Protein AF-A0A9J6DB70-F1 (afdb_monomer_lite)

Radius of gyration: 17.91 Å; chains: 1; bounding box: 38×42×54 Å

Secondary structure (DSSP, 8-state):
-------PPPP----------------SPPEEEEEE-TT---TTB-EEEE-TTS-EEEEEEEEETTEEEEEEEETTTTEEEEEETTEEEEESSEEEEEEPP---

InterPro domains:
  IPR006616 DM9 repeat [PF11901] (31-89)
  IPR006616 DM9 repeat [SM00696] (30-100)

Sequence (104 aa):
MCERYSACPPEPRLNKSRKGKQRLISYGIPCSWVPNSDGALPTGAVQGGVCASGEPLYIGRAYHEGTLTIGKVQPSRRCLSIPYGGEEHCSSDYEVLVVQTVNF

Structure (mmCIF, N/CA/C/O backbone):
data_AF-A0A9J6DB70-F1
#
_entry.id   AF-A0A9J6DB70-F1
#
loop_
_atom_site.group_PDB
_atom_site.id
_atom_site.type_symbol
_atom_site.label_atom_id
_atom_site.label_alt_id
_atom_site.label_comp_id
_atom_site.label_asym_id
_atom_site.label_entity_id
_atom_site.label_seq_id
_atom_site.pdbx_PDB_ins_code
_atom_site.Cartn_x
_atom_site.Cartn_y
_atom_site.Cartn_z
_atom_site.occupancy
_atom_site.B_iso_or_equiv
_atom_site.auth_seq_id
_atom_site.auth_comp_id
_atom_site.auth_asym_id
_atom_site.auth_atom_id
_atom_site.pdbx_PDB_model_num
ATOM 1 N N . MET A 1 1 ? 2.544 -33.423 -27.735 1.00 35.53 1 MET A N 1
ATOM 2 C CA . MET A 1 1 ? 2.450 -31.972 -28.012 1.00 35.53 1 MET A CA 1
ATOM 3 C C . MET A 1 1 ? 1.456 -31.404 -27.003 1.00 35.53 1 MET A C 1
ATOM 5 O O . MET A 1 1 ? 0.429 -32.039 -26.821 1.00 35.53 1 MET A O 1
ATOM 9 N N . CYS A 1 2 ? 1.829 -30.353 -26.268 1.00 35.09 2 CYS A N 1
ATOM 10 C CA . CYS A 1 2 ? 1.305 -29.954 -24.950 1.00 35.09 2 CYS A CA 1
ATOM 11 C C . CYS A 1 2 ? -0.216 -30.054 -24.713 1.00 35.09 2 CYS A C 1
ATOM 13 O O . CYS A 1 2 ? -1.021 -29.513 -25.464 1.00 35.09 2 CYS A O 1
ATOM 15 N N . GLU A 1 3 ? -0.566 -30.698 -23.598 1.00 42.66 3 GLU A N 1
ATOM 16 C CA . GLU A 1 3 ? -1.910 -30.822 -23.035 1.00 42.66 3 GLU A CA 1
ATOM 17 C C . GLU A 1 3 ? -2.254 -29.661 -22.070 1.00 42.66 3 GLU A C 1
ATOM 19 O O . GLU A 1 3 ? -1.379 -29.164 -21.367 1.00 42.66 3 GLU A O 1
ATOM 24 N N . ARG A 1 4 ? -3.564 -29.368 -21.953 1.00 45.00 4 ARG A N 1
ATOM 25 C CA . ARG A 1 4 ? -4.290 -28.747 -20.814 1.00 45.00 4 ARG A CA 1
ATOM 26 C C . ARG A 1 4 ? -4.144 -27.235 -20.562 1.00 45.00 4 ARG A C 1
ATOM 28 O O . ARG A 1 4 ? -3.307 -26.791 -19.790 1.00 45.00 4 ARG A O 1
ATOM 35 N N . TYR A 1 5 ? -5.165 -26.493 -20.993 1.00 42.41 5 TYR A N 1
ATOM 36 C CA . TYR A 1 5 ? -5.858 -25.534 -20.118 1.00 42.41 5 TYR A CA 1
ATOM 37 C C . TYR A 1 5 ? -7.282 -26.068 -19.893 1.00 42.41 5 TYR A C 1
ATOM 39 O O . TYR A 1 5 ? -8.236 -25.714 -20.579 1.00 42.41 5 TYR A O 1
ATOM 47 N N . SER A 1 6 ? -7.392 -27.051 -18.996 1.00 46.09 6 SER A N 1
ATOM 48 C CA . SER A 1 6 ? -8.669 -27.552 -18.482 1.00 46.09 6 SER A CA 1
ATOM 49 C C . SER A 1 6 ? -9.098 -26.686 -17.305 1.00 46.09 6 SER A C 1
ATOM 51 O O . SER A 1 6 ? -8.323 -26.519 -16.371 1.00 46.09 6 SER A O 1
ATOM 53 N N . ALA A 1 7 ? -10.321 -26.165 -17.401 1.00 46.53 7 ALA A N 1
ATOM 54 C CA . ALA A 1 7 ? -11.249 -25.814 -16.328 1.00 46.53 7 ALA A CA 1
ATOM 55 C C . ALA A 1 7 ? -10.641 -25.439 -14.960 1.00 46.53 7 ALA A C 1
ATOM 57 O O . ALA A 1 7 ? -10.198 -26.301 -14.200 1.00 46.53 7 ALA A O 1
ATOM 58 N N . CYS A 1 8 ? -10.750 -24.156 -14.595 1.00 39.44 8 CYS A N 1
ATOM 59 C CA . CYS A 1 8 ? -10.672 -23.744 -13.196 1.00 39.44 8 CYS A CA 1
ATOM 60 C C . CYS A 1 8 ? -11.659 -24.582 -12.357 1.00 39.44 8 CYS A C 1
ATOM 62 O O . CYS A 1 8 ? -12.817 -24.734 -12.760 1.00 39.44 8 CYS A O 1
ATOM 64 N N . PRO A 1 9 ? -11.240 -25.133 -11.205 1.00 53.94 9 PRO A N 1
ATOM 65 C CA . PRO A 1 9 ? -12.153 -25.831 -10.313 1.00 53.94 9 PRO A CA 1
ATOM 66 C C . PRO A 1 9 ? -13.226 -24.861 -9.782 1.00 53.94 9 PRO A C 1
ATOM 68 O O . PRO A 1 9 ? -12.938 -23.677 -9.595 1.00 53.94 9 PRO A O 1
ATOM 71 N N . PRO A 1 10 ? -14.460 -25.334 -9.527 1.00 43.25 10 PRO A N 1
ATOM 72 C CA . PRO A 1 10 ? -15.504 -24.514 -8.924 1.00 43.25 10 PRO A CA 1
ATOM 73 C C . PRO A 1 10 ? -15.057 -24.022 -7.543 1.00 43.25 10 PRO A C 1
ATOM 75 O O . PRO A 1 10 ? -14.518 -24.792 -6.746 1.00 43.25 10 PRO A O 1
ATOM 78 N N . GLU A 1 11 ? -15.296 -22.738 -7.269 1.00 51.38 11 GLU A N 1
ATOM 79 C CA . GLU A 1 11 ? -14.978 -22.103 -5.992 1.00 51.38 11 GLU A CA 1
ATOM 80 C C . GLU A 1 11 ? -15.542 -22.918 -4.814 1.00 51.38 11 GLU A C 1
ATOM 82 O O . GLU A 1 11 ? -16.713 -23.329 -4.841 1.00 51.38 11 GLU A O 1
ATOM 87 N N . PRO A 1 12 ? -14.764 -23.146 -3.741 1.00 38.69 12 PRO A N 1
ATOM 88 C CA . PRO A 1 12 ? -15.323 -23.703 -2.526 1.00 38.69 12 PRO A CA 1
ATOM 89 C C . PRO A 1 12 ? -16.324 -22.694 -1.960 1.00 38.69 12 PRO A C 1
ATOM 91 O O . PRO A 1 12 ? -15.956 -21.617 -1.496 1.00 38.69 12 PRO A O 1
ATOM 94 N N . ARG A 1 13 ? -17.613 -23.058 -1.998 1.00 41.25 13 ARG A N 1
ATOM 95 C CA . ARG A 1 13 ? -18.695 -22.330 -1.326 1.00 41.25 13 ARG A CA 1
ATOM 96 C C . ARG A 1 13 ? -18.306 -22.149 0.139 1.00 41.25 13 ARG A C 1
ATOM 98 O O . ARG A 1 13 ? -18.409 -23.093 0.925 1.00 41.25 13 ARG A O 1
ATOM 105 N N . LEU A 1 14 ? -17.859 -20.946 0.500 1.00 47.41 14 LEU A N 1
ATOM 106 C CA . LEU A 1 14 ? -17.548 -20.596 1.877 1.00 47.41 14 LEU A CA 1
ATOM 107 C C . LEU A 1 14 ? -18.851 -20.679 2.672 1.00 47.41 14 LEU A C 1
ATOM 109 O O . LEU A 1 14 ? -19.715 -19.801 2.607 1.00 47.41 14 LEU A O 1
ATOM 113 N N . ASN A 1 15 ? -19.026 -21.793 3.379 1.00 39.62 15 ASN A N 1
ATOM 114 C CA . ASN A 1 15 ? -20.127 -21.951 4.305 1.00 39.62 15 ASN A CA 1
ATOM 115 C C . ASN A 1 15 ? -20.041 -20.810 5.331 1.00 39.62 15 ASN A C 1
ATOM 117 O O . ASN A 1 15 ? -18.995 -20.543 5.920 1.00 39.62 15 ASN A O 1
ATOM 121 N N . LYS A 1 16 ? -21.149 -20.089 5.526 1.00 53.53 16 LYS A N 1
ATOM 122 C CA . LYS A 1 16 ? -21.273 -19.124 6.620 1.00 53.53 16 LYS A CA 1
ATOM 123 C C . LYS A 1 16 ? -21.357 -19.910 7.928 1.00 53.53 16 LYS A C 1
ATOM 125 O O . LYS A 1 16 ? -22.442 -20.114 8.471 1.00 53.53 16 LYS A O 1
ATOM 130 N N . SER A 1 17 ? -20.218 -20.386 8.421 1.00 42.25 17 SER A N 1
ATOM 131 C CA . SER A 1 17 ? -20.125 -20.993 9.740 1.00 42.25 17 SER A CA 1
ATOM 132 C C . SER A 1 17 ? -20.191 -19.889 10.790 1.00 42.25 17 SER A C 1
ATOM 134 O O . SER A 1 17 ? -19.237 -19.154 11.043 1.00 42.25 17 SER A O 1
ATOM 136 N N . ARG A 1 18 ? -21.364 -19.753 11.412 1.00 68.94 18 ARG A N 1
ATOM 137 C CA . ARG A 1 18 ? -21.478 -19.128 12.729 1.00 68.94 18 ARG A CA 1
ATOM 138 C C . ARG A 1 18 ? -20.581 -19.924 13.681 1.00 68.94 18 ARG A C 1
ATOM 140 O O . ARG A 1 18 ? -20.958 -21.046 14.002 1.00 68.94 18 ARG A O 1
ATOM 147 N N . LYS A 1 19 ? -19.467 -19.348 14.156 1.00 41.91 19 LYS A N 1
ATOM 148 C CA . LYS A 1 19 ? -18.951 -19.477 15.539 1.00 41.91 19 LYS A CA 1
ATOM 149 C C . LYS A 1 19 ? -17.554 -18.871 15.704 1.00 41.91 19 LYS A C 1
ATOM 151 O O . LYS A 1 19 ? -16.663 -19.099 14.900 1.00 41.91 19 LYS A O 1
ATOM 156 N N . GLY A 1 20 ? -17.384 -18.191 16.839 1.00 40.03 20 GLY A N 1
ATOM 157 C CA . GLY A 1 20 ? -16.090 -17.861 17.428 1.00 40.03 20 GLY A CA 1
ATOM 158 C C . GLY A 1 20 ? -15.742 -16.382 17.339 1.00 40.03 20 GLY A C 1
ATOM 159 O O . GLY A 1 20 ? -15.113 -15.951 16.381 1.00 40.03 20 GLY A O 1
ATOM 160 N N . LYS A 1 21 ? -16.075 -15.606 18.380 1.00 52.09 21 LYS A N 1
ATOM 161 C CA . LYS A 1 21 ? -15.302 -14.400 18.706 1.00 52.09 21 LYS A CA 1
ATOM 162 C C . LYS A 1 21 ? -13.891 -14.873 19.048 1.00 52.09 21 LYS A C 1
ATOM 164 O O . LYS A 1 21 ? -13.607 -15.204 20.196 1.00 52.09 21 LYS A O 1
ATOM 169 N N . GLN A 1 22 ? -13.038 -14.982 18.038 1.00 43.00 22 GLN A N 1
ATOM 170 C CA . GLN A 1 22 ? -11.628 -15.273 18.224 1.00 43.00 22 GLN A CA 1
ATOM 171 C C . GLN A 1 22 ? -10.993 -14.002 18.776 1.00 43.00 22 GLN A C 1
ATOM 173 O O . GLN A 1 22 ? -10.572 -13.121 18.033 1.00 43.00 22 GLN A O 1
ATOM 178 N N . ARG A 1 23 ? -10.988 -13.862 20.103 1.00 47.38 23 ARG A N 1
ATOM 179 C CA . ARG A 1 23 ? -10.132 -12.884 20.765 1.00 47.38 23 ARG A CA 1
ATOM 180 C C . ARG A 1 23 ? -8.731 -13.483 20.777 1.00 47.38 23 ARG A C 1
ATOM 182 O O . ARG A 1 23 ? -8.316 -14.080 21.764 1.00 47.38 23 ARG A O 1
ATOM 189 N N . LEU A 1 24 ? -8.054 -13.389 19.633 1.00 54.94 24 LEU A N 1
ATOM 190 C CA . LEU A 1 24 ? -6.617 -13.612 19.563 1.00 54.94 24 LEU A CA 1
ATOM 191 C C . LEU A 1 24 ? -5.982 -12.687 20.605 1.00 54.94 24 LEU A C 1
ATOM 193 O O . LEU A 1 24 ? -6.321 -11.505 20.688 1.00 54.94 24 LEU A O 1
ATOM 197 N N . ILE A 1 25 ? -5.136 -13.251 21.458 1.00 51.19 25 ILE A N 1
ATOM 198 C CA . ILE A 1 25 ? -4.382 -12.510 22.466 1.00 51.19 25 ILE A CA 1
ATOM 199 C C . ILE A 1 25 ? -3.391 -11.651 21.677 1.00 51.19 25 ILE A C 1
ATOM 201 O O . ILE A 1 25 ? -2.345 -12.125 21.243 1.00 51.19 25 ILE A O 1
ATOM 205 N N . SER A 1 26 ? -3.805 -10.428 21.345 1.00 55.62 26 SER A N 1
ATOM 206 C CA . SER A 1 26 ? -3.107 -9.572 20.393 1.00 55.62 26 SER A CA 1
ATOM 207 C C . SER A 1 26 ? -1.907 -8.908 21.059 1.00 55.62 26 SER A C 1
ATOM 209 O O . SER A 1 26 ? -1.950 -7.731 21.386 1.00 55.62 26 SER A O 1
ATOM 211 N N . TYR A 1 27 ? -0.804 -9.641 21.187 1.00 60.31 27 TYR A N 1
ATOM 212 C CA . TYR A 1 27 ? 0.524 -9.028 21.060 1.00 60.31 27 TYR A CA 1
ATOM 213 C C . TYR A 1 27 ? 0.879 -8.808 19.572 1.00 60.31 27 TYR A C 1
ATOM 215 O O . TYR A 1 27 ? 2.046 -8.731 19.204 1.00 60.31 27 TYR A O 1
ATOM 223 N N . GLY A 1 28 ? -0.128 -8.768 18.689 1.00 59.44 28 GLY A N 1
ATOM 224 C CA . GLY A 1 28 ? 0.027 -8.384 17.296 1.00 59.44 28 GLY A CA 1
ATOM 225 C C . GLY A 1 28 ? 0.229 -6.879 17.200 1.00 59.44 28 GLY A C 1
ATOM 226 O O . GLY A 1 28 ? -0.471 -6.110 17.860 1.00 59.44 28 GLY A O 1
ATOM 227 N N . ILE A 1 29 ? 1.193 -6.474 16.379 1.00 70.06 29 ILE A N 1
ATOM 228 C CA . ILE A 1 29 ? 1.409 -5.076 16.022 1.00 70.06 29 ILE A CA 1
ATOM 229 C C . ILE A 1 29 ? 0.099 -4.541 15.417 1.00 70.06 29 ILE A C 1
ATOM 231 O O . ILE A 1 29 ? -0.386 -5.138 14.450 1.00 70.06 29 ILE A O 1
ATOM 235 N N . PRO A 1 30 ? -0.506 -3.468 15.962 1.00 80.31 30 PRO A N 1
ATOM 236 C CA . PRO A 1 30 ? -1.741 -2.943 15.405 1.00 80.31 30 PRO A CA 1
ATOM 237 C C . PRO A 1 30 ? -1.461 -2.418 14.000 1.00 80.31 30 PRO A C 1
ATOM 239 O O . PRO A 1 30 ? -0.617 -1.549 13.810 1.00 80.31 30 PRO A O 1
ATOM 242 N N . CYS A 1 31 ? -2.148 -2.965 13.000 1.00 81.81 31 CYS A N 1
ATOM 243 C CA . CYS A 1 31 ? -2.056 -2.511 11.621 1.00 81.81 31 CYS A CA 1
ATOM 244 C C . CYS A 1 31 ? -3.423 -2.039 11.117 1.00 81.81 31 CYS A C 1
ATOM 246 O O . CYS A 1 31 ? -4.464 -2.614 11.437 1.00 81.81 31 CYS A O 1
ATOM 248 N N . SER A 1 32 ? -3.418 -0.960 10.341 1.00 88.62 32 SER A N 1
ATOM 249 C CA . SER A 1 32 ? -4.605 -0.326 9.776 1.00 88.62 32 SER A CA 1
ATOM 250 C C . SER A 1 32 ? -4.407 -0.051 8.293 1.00 88.62 32 SER A C 1
ATOM 252 O O . SER A 1 32 ? -3.306 0.278 7.857 1.00 88.62 32 SER A O 1
ATOM 254 N N . TRP A 1 33 ? -5.487 -0.156 7.527 1.00 88.94 33 TRP A N 1
ATOM 255 C CA . TRP A 1 33 ? -5.517 0.254 6.128 1.00 88.94 33 TRP A CA 1
ATOM 256 C C . TRP A 1 33 ? -5.865 1.734 6.062 1.00 88.94 33 TRP A C 1
ATOM 258 O O . TRP A 1 33 ? -6.879 2.150 6.622 1.00 88.94 33 TRP A O 1
ATOM 268 N N . VAL A 1 34 ? -4.995 2.522 5.437 1.00 89.56 34 VAL A N 1
ATOM 269 C CA . VAL A 1 34 ? -5.162 3.970 5.322 1.00 89.56 34 VAL A CA 1
ATOM 270 C C . VAL A 1 34 ? -5.416 4.307 3.855 1.00 89.56 34 VAL A C 1
ATOM 272 O O . VAL A 1 34 ? -4.550 4.002 3.029 1.00 89.56 34 VAL A O 1
ATOM 275 N N . PRO A 1 35 ? -6.576 4.900 3.512 1.00 88.38 35 PRO A N 1
ATOM 276 C CA . PRO A 1 35 ? -6.854 5.338 2.152 1.00 88.38 35 PRO A CA 1
ATOM 277 C C . PRO A 1 35 ? -5.852 6.407 1.743 1.00 88.38 35 PRO A C 1
ATOM 279 O O . PRO A 1 35 ? -5.505 7.288 2.532 1.00 88.38 35 PRO A O 1
ATOM 282 N N . ASN A 1 36 ? -5.352 6.287 0.524 1.00 83.31 36 ASN A N 1
ATOM 283 C CA . ASN A 1 36 ? -4.269 7.108 0.040 1.00 83.31 36 ASN A CA 1
ATOM 284 C C . ASN A 1 36 ? -4.280 7.180 -1.490 1.00 83.31 36 ASN A C 1
ATOM 286 O O . ASN A 1 36 ? -4.747 6.268 -2.169 1.00 83.31 36 ASN A O 1
ATOM 290 N N . SER A 1 37 ? -3.737 8.259 -2.030 1.00 75.81 37 SER A N 1
ATOM 291 C CA . SER A 1 37 ? -3.641 8.474 -3.469 1.00 75.81 37 SER A CA 1
ATOM 292 C C . SER A 1 37 ? -2.325 9.173 -3.809 1.00 75.81 37 SER A C 1
ATOM 294 O O . SER A 1 37 ? -1.607 9.660 -2.931 1.00 75.81 37 SER A O 1
ATOM 296 N N . ASP A 1 38 ? -1.973 9.185 -5.095 1.00 70.62 38 ASP A N 1
ATOM 297 C CA . ASP A 1 38 ? -0.876 10.000 -5.642 1.00 70.62 38 ASP A CA 1
ATOM 298 C C . ASP A 1 38 ? 0.538 9.673 -5.130 1.00 70.62 38 ASP A C 1
ATOM 300 O O . ASP A 1 38 ? 1.461 10.485 -5.244 1.00 70.62 38 ASP A O 1
ATOM 304 N N . GLY A 1 39 ? 0.764 8.468 -4.603 1.00 69.50 39 GLY A N 1
ATOM 305 C CA . GLY A 1 39 ? 2.100 8.036 -4.187 1.00 69.50 39 GLY A CA 1
ATOM 306 C C . GLY A 1 39 ? 2.614 8.680 -2.903 1.00 69.50 39 GLY A C 1
ATOM 307 O O . GLY A 1 39 ? 3.761 8.428 -2.531 1.00 69.50 39 GLY A O 1
ATOM 308 N N . ALA A 1 40 ? 1.792 9.462 -2.195 1.00 76.25 40 ALA A N 1
ATOM 309 C CA . ALA A 1 40 ? 2.082 9.780 -0.804 1.00 76.25 40 ALA A CA 1
ATOM 310 C C . ALA A 1 40 ? 2.224 8.461 -0.027 1.00 76.25 40 ALA A C 1
ATOM 312 O O . ALA A 1 40 ? 1.625 7.455 -0.399 1.00 76.25 40 ALA A O 1
ATOM 313 N N . LEU A 1 41 ? 3.027 8.411 1.031 1.00 82.25 41 LEU A N 1
ATOM 314 C CA . LEU A 1 41 ? 3.111 7.235 1.896 1.00 82.25 41 LEU A CA 1
ATOM 315 C C . LEU A 1 41 ? 2.881 7.671 3.339 1.00 82.25 41 LEU A C 1
ATOM 317 O O . LEU A 1 41 ? 3.615 8.533 3.826 1.00 82.25 41 LEU A O 1
ATOM 321 N N . PRO A 1 42 ? 1.886 7.103 4.034 1.00 83.88 42 PRO A N 1
ATOM 322 C CA . PRO A 1 42 ? 1.682 7.392 5.443 1.00 83.88 42 PRO A CA 1
ATOM 323 C C . PRO A 1 42 ? 2.856 6.878 6.282 1.00 83.88 42 PRO A C 1
ATOM 325 O O . PRO A 1 42 ? 3.469 5.849 5.984 1.00 83.88 42 PRO A O 1
ATOM 328 N N . THR A 1 43 ? 3.145 7.577 7.378 1.00 84.19 43 THR A N 1
ATOM 329 C CA . THR A 1 43 ? 4.122 7.126 8.373 1.00 84.19 43 THR A CA 1
ATOM 330 C C . THR A 1 43 ? 3.719 5.757 8.910 1.00 84.19 43 THR A C 1
ATOM 332 O O . THR A 1 43 ? 2.577 5.562 9.317 1.00 84.19 43 THR A O 1
ATOM 335 N N . GLY A 1 44 ? 4.659 4.811 8.916 1.00 84.75 44 GLY A N 1
ATOM 336 C CA . GLY A 1 44 ? 4.394 3.426 9.312 1.00 84.75 44 GLY A CA 1
ATOM 337 C C . GLY A 1 44 ? 3.909 2.528 8.171 1.00 84.75 44 GLY A C 1
ATOM 338 O O . GLY A 1 44 ? 3.504 1.398 8.438 1.00 84.75 44 GLY A O 1
ATOM 339 N N . ALA A 1 45 ? 3.939 2.990 6.914 1.00 87.75 45 ALA A N 1
ATOM 340 C CA . ALA A 1 45 ? 3.677 2.138 5.756 1.00 87.75 45 ALA A CA 1
ATOM 341 C C . ALA A 1 45 ? 4.579 0.893 5.772 1.00 87.75 45 ALA A C 1
ATOM 343 O O . ALA A 1 45 ? 5.802 0.983 5.902 1.00 87.75 45 ALA A O 1
ATOM 344 N N . VAL A 1 46 ? 3.962 -0.278 5.628 1.00 88.56 46 VAL A N 1
ATOM 345 C CA . VAL A 1 46 ? 4.668 -1.557 5.680 1.00 88.56 46 VAL A CA 1
ATOM 346 C C . VAL A 1 46 ? 5.372 -1.799 4.352 1.00 88.56 46 VAL A C 1
ATOM 348 O O . VAL A 1 46 ? 4.730 -2.024 3.321 1.00 88.56 46 VAL A O 1
ATOM 351 N N . GLN A 1 47 ? 6.704 -1.771 4.386 1.00 90.88 47 GLN A N 1
ATOM 352 C CA . GLN A 1 47 ? 7.527 -2.169 3.253 1.00 90.88 47 GLN A CA 1
ATOM 353 C C . GLN A 1 47 ? 7.468 -3.695 3.101 1.00 90.88 47 GLN A C 1
ATOM 355 O O . GLN A 1 47 ? 7.888 -4.438 3.985 1.00 90.88 47 GLN A O 1
ATOM 360 N N . GLY A 1 48 ? 6.925 -4.155 1.974 1.00 86.06 48 GLY A N 1
ATOM 361 C CA . GLY A 1 48 ? 6.787 -5.575 1.646 1.00 86.06 48 GLY A CA 1
ATOM 362 C C . GLY A 1 48 ? 7.949 -6.132 0.825 1.00 86.06 48 GLY A C 1
ATOM 363 O O . GLY A 1 48 ? 8.086 -7.345 0.703 1.00 86.06 48 GLY A O 1
ATOM 364 N N . GLY A 1 49 ? 8.787 -5.267 0.251 1.00 88.69 49 GLY A N 1
ATOM 365 C CA . GLY A 1 49 ? 9.920 -5.698 -0.557 1.00 88.69 49 GLY A CA 1
ATOM 366 C C . GLY A 1 49 ? 10.678 -4.546 -1.198 1.00 88.69 49 GLY A C 1
ATOM 367 O O . GLY A 1 49 ? 10.581 -3.394 -0.769 1.00 88.69 49 GLY A O 1
ATOM 368 N N . VAL A 1 50 ? 11.448 -4.880 -2.231 1.00 90.12 50 VAL A N 1
ATOM 369 C CA . VAL A 1 50 ? 12.248 -3.944 -3.024 1.00 90.12 50 VAL A CA 1
ATOM 370 C C . VAL A 1 50 ? 12.119 -4.329 -4.500 1.00 90.12 50 VAL A C 1
ATOM 372 O O . VAL A 1 50 ? 12.119 -5.510 -4.846 1.00 90.12 50 VAL A O 1
ATOM 375 N N . CYS A 1 51 ? 11.968 -3.335 -5.366 1.00 85.69 51 CYS A N 1
ATOM 376 C CA . CYS A 1 51 ? 11.974 -3.476 -6.816 1.00 85.69 51 CYS A CA 1
ATOM 377 C C . CYS A 1 51 ? 13.360 -3.878 -7.339 1.00 85.69 51 CYS A C 1
ATOM 379 O O . CYS A 1 51 ? 14.378 -3.652 -6.692 1.00 85.69 51 CYS A O 1
ATOM 381 N N . ALA A 1 52 ? 13.423 -4.370 -8.580 1.00 83.69 52 ALA A N 1
ATOM 382 C CA . ALA A 1 52 ? 14.694 -4.672 -9.250 1.00 83.69 52 ALA A CA 1
ATOM 383 C C . ALA A 1 52 ? 15.620 -3.443 -9.387 1.00 83.69 52 ALA A C 1
ATOM 385 O O . ALA A 1 52 ? 16.835 -3.587 -9.454 1.00 83.69 52 ALA A O 1
ATOM 386 N N . SER A 1 53 ? 15.048 -2.235 -9.393 1.00 83.75 53 SER A N 1
ATOM 387 C CA . SER A 1 53 ? 15.771 -0.958 -9.383 1.00 83.75 53 SER A CA 1
ATOM 388 C C . SER A 1 53 ? 16.337 -0.562 -8.012 1.00 83.75 53 SER A C 1
ATOM 390 O O . SER A 1 53 ? 17.007 0.461 -7.916 1.00 83.75 53 SER A O 1
ATOM 392 N N . GLY A 1 54 ? 16.055 -1.321 -6.949 1.00 86.62 54 GLY A N 1
ATOM 393 C CA . GLY A 1 54 ? 16.421 -0.966 -5.574 1.00 86.62 54 GLY A CA 1
ATOM 394 C C . GLY A 1 54 ? 15.402 -0.073 -4.856 1.00 86.62 54 GLY A C 1
ATOM 395 O O . GLY A 1 54 ? 15.642 0.342 -3.727 1.00 86.62 54 GLY A O 1
ATOM 396 N N . GLU A 1 55 ? 14.259 0.222 -5.477 1.00 87.69 55 GLU A N 1
ATOM 397 C CA . GLU A 1 55 ? 13.217 1.062 -4.877 1.00 87.69 55 GLU A CA 1
ATOM 398 C C . GLU A 1 55 ? 12.338 0.279 -3.878 1.00 87.69 55 GLU A C 1
ATOM 400 O O . GLU A 1 55 ? 11.925 -0.838 -4.198 1.00 87.69 55 GLU A O 1
ATOM 405 N N . PRO A 1 56 ? 11.994 0.824 -2.696 1.00 88.06 56 PRO A N 1
ATOM 406 C CA . PRO A 1 56 ? 11.117 0.142 -1.746 1.00 88.06 56 PRO A CA 1
ATOM 407 C C . PRO A 1 56 ? 9.693 -0.036 -2.293 1.00 88.06 56 PRO A C 1
ATOM 409 O O . PRO A 1 56 ? 9.094 0.884 -2.851 1.00 88.06 56 PRO A O 1
ATOM 412 N N . LEU A 1 57 ? 9.139 -1.231 -2.084 1.00 90.69 57 LEU A N 1
ATOM 413 C CA . LEU A 1 57 ? 7.761 -1.577 -2.418 1.00 90.69 57 LEU A CA 1
ATOM 414 C C . LEU A 1 57 ? 6.922 -1.707 -1.154 1.00 90.69 57 LEU A C 1
ATOM 416 O O . LEU A 1 57 ? 7.324 -2.370 -0.193 1.00 90.69 57 LEU A O 1
ATOM 420 N N . TYR A 1 58 ? 5.727 -1.131 -1.188 1.00 91.56 58 TYR A N 1
ATOM 421 C CA . TYR A 1 58 ? 4.800 -1.125 -0.060 1.00 91.56 58 TYR A CA 1
ATOM 422 C C . TYR A 1 58 ? 3.582 -1.990 -0.343 1.00 91.56 58 TYR A C 1
ATOM 424 O O . TYR A 1 58 ? 3.237 -2.265 -1.494 1.00 91.56 58 TYR A O 1
ATOM 432 N N . ILE A 1 59 ? 2.930 -2.434 0.726 1.00 90.81 59 ILE A N 1
ATOM 433 C CA . ILE A 1 59 ? 1.721 -3.246 0.627 1.00 90.81 59 ILE A CA 1
ATOM 434 C C . ILE A 1 59 ? 0.519 -2.314 0.543 1.00 90.81 59 ILE A C 1
ATOM 436 O O . ILE A 1 59 ? 0.301 -1.486 1.430 1.00 90.81 59 ILE A O 1
ATOM 440 N N . GLY A 1 60 ? -0.283 -2.481 -0.503 1.00 91.75 60 GLY A N 1
ATOM 441 C CA . GLY A 1 60 ? -1.550 -1.780 -0.626 1.00 91.75 60 GLY A CA 1
ATOM 442 C C . GLY A 1 60 ? -2.644 -2.659 -1.203 1.00 91.75 60 GLY A C 1
ATOM 443 O O . GLY A 1 60 ? -2.408 -3.792 -1.620 1.00 91.75 60 GLY A O 1
ATOM 444 N N . ARG A 1 61 ? -3.864 -2.140 -1.204 1.00 91.25 61 ARG A N 1
ATOM 445 C CA . ARG A 1 61 ? -5.037 -2.804 -1.768 1.00 91.25 61 ARG A CA 1
ATOM 446 C C . ARG A 1 61 ? -5.948 -1.800 -2.445 1.00 91.25 61 ARG A C 1
ATOM 448 O O . ARG A 1 61 ? -6.036 -0.669 -1.988 1.00 91.25 61 ARG A O 1
ATOM 455 N N . ALA A 1 62 ? -6.634 -2.206 -3.499 1.00 90.81 62 ALA A N 1
ATOM 456 C CA . ALA A 1 62 ? -7.629 -1.375 -4.165 1.00 90.81 62 ALA A CA 1
ATOM 457 C C . ALA A 1 62 ? -8.782 -2.230 -4.675 1.00 90.81 62 ALA A C 1
ATOM 459 O O . ALA A 1 62 ? -8.681 -3.455 -4.770 1.00 90.81 62 ALA A O 1
ATOM 460 N N . TYR A 1 63 ? -9.889 -1.575 -5.004 1.00 88.81 63 TYR A N 1
ATOM 461 C CA . TYR A 1 63 ? -10.984 -2.228 -5.701 1.00 88.81 63 TYR A CA 1
ATOM 462 C C . TYR A 1 63 ? -10.647 -2.339 -7.187 1.00 88.81 63 TYR A C 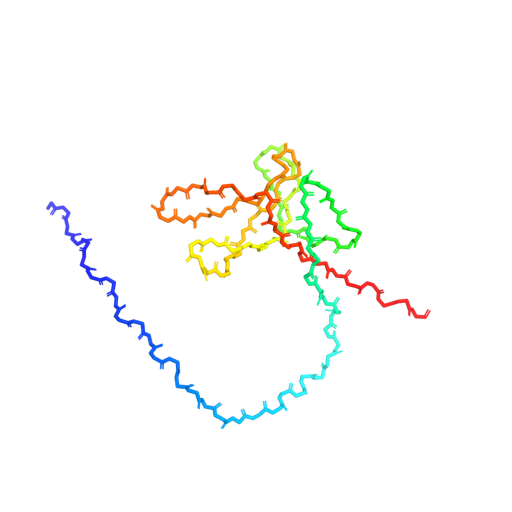1
ATOM 464 O O . TYR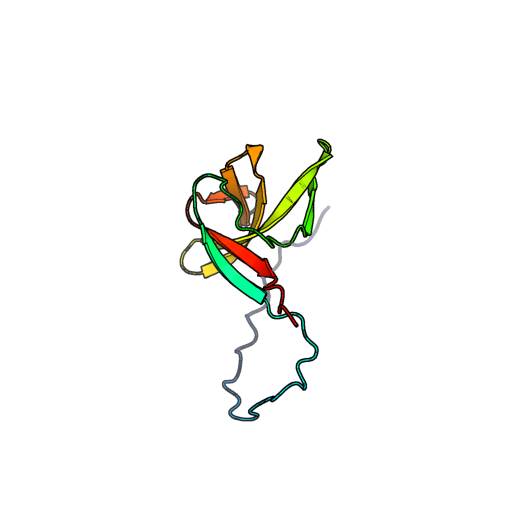 A 1 63 ? -10.417 -1.336 -7.857 1.00 88.81 63 TYR A O 1
ATOM 472 N N . HIS A 1 64 ? -10.644 -3.565 -7.696 1.00 84.06 64 HIS A N 1
ATOM 473 C CA . HIS A 1 64 ? -10.492 -3.876 -9.110 1.00 84.06 64 HIS A CA 1
ATOM 474 C C . HIS A 1 64 ? -11.651 -4.787 -9.526 1.00 84.06 64 HIS A C 1
ATOM 476 O O . HIS A 1 64 ? -11.885 -5.803 -8.872 1.00 84.06 64 HIS A O 1
ATOM 482 N N . GLU A 1 65 ? -12.430 -4.396 -10.542 1.00 83.06 65 GLU A N 1
ATOM 483 C CA . GLU A 1 65 ? -13.614 -5.143 -11.013 1.00 83.06 65 GLU A CA 1
ATOM 484 C C . GLU A 1 65 ? -14.594 -5.531 -9.879 1.00 83.06 65 GLU A C 1
ATOM 486 O O . GLU A 1 65 ? -15.083 -6.655 -9.779 1.00 83.06 65 GLU A O 1
ATOM 491 N N . GLY A 1 66 ? -14.841 -4.604 -8.944 1.00 84.56 66 GLY A N 1
ATOM 492 C CA . GLY A 1 66 ? -15.736 -4.826 -7.798 1.00 84.56 66 GLY A CA 1
ATOM 493 C C . GLY A 1 66 ? -15.170 -5.731 -6.694 1.00 84.56 66 GLY A C 1
ATOM 494 O O . GLY A 1 66 ? -15.848 -5.963 -5.693 1.00 84.56 66 GLY A O 1
ATOM 495 N N . THR A 1 67 ? -13.926 -6.198 -6.829 1.00 85.88 67 THR A N 1
ATOM 496 C CA . THR A 1 67 ? -13.248 -7.048 -5.844 1.00 85.88 67 THR A CA 1
ATOM 497 C C . THR A 1 67 ? -12.085 -6.309 -5.195 1.00 85.88 67 THR A C 1
ATOM 499 O O . THR A 1 67 ? -11.246 -5.706 -5.864 1.00 85.88 67 THR A O 1
ATOM 502 N N . LEU A 1 68 ? -12.007 -6.372 -3.866 1.00 87.75 68 LEU A N 1
ATOM 503 C CA . LEU A 1 68 ? -10.878 -5.825 -3.123 1.00 87.75 68 LEU A CA 1
ATOM 504 C C . LEU A 1 68 ? -9.642 -6.707 -3.336 1.00 87.75 68 LEU A C 1
ATOM 506 O O . LEU A 1 68 ? -9.594 -7.839 -2.854 1.00 87.75 68 LEU A O 1
ATOM 510 N N . THR A 1 69 ? -8.644 -6.175 -4.033 1.00 90.50 69 THR A N 1
ATOM 511 C CA . THR A 1 69 ? -7.449 -6.910 -4.448 1.00 90.50 69 THR A CA 1
ATOM 512 C C . THR A 1 69 ? -6.193 -6.264 -3.871 1.00 90.50 69 THR A C 1
ATOM 514 O O . THR A 1 69 ? -6.046 -5.043 -3.865 1.00 90.50 69 THR A O 1
ATOM 517 N N . ILE A 1 70 ? -5.285 -7.093 -3.356 1.00 90.56 70 ILE A N 1
ATOM 518 C CA . ILE A 1 70 ? -3.995 -6.658 -2.809 1.00 90.56 70 ILE A CA 1
ATOM 519 C C . ILE A 1 70 ? -2.984 -6.514 -3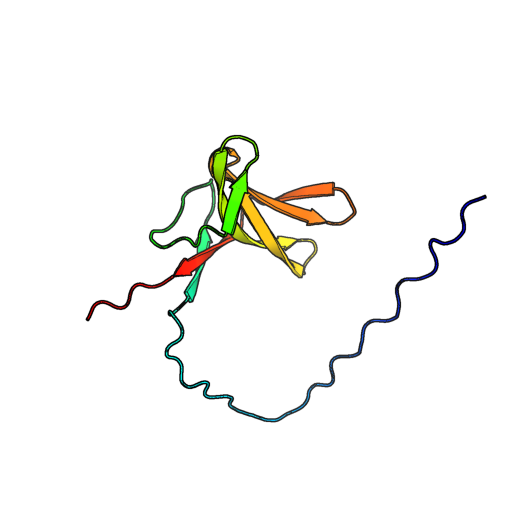.950 1.00 90.56 70 ILE A C 1
ATOM 521 O O . ILE A 1 70 ? -2.945 -7.341 -4.859 1.00 90.56 70 ILE A O 1
ATOM 525 N N . GLY A 1 71 ? -2.135 -5.495 -3.875 1.00 90.88 71 GLY A N 1
ATOM 526 C CA . GLY A 1 71 ? -1.074 -5.248 -4.842 1.00 90.88 71 GLY A CA 1
ATOM 527 C C . GLY A 1 71 ? 0.178 -4.649 -4.209 1.00 90.88 71 GLY A C 1
ATOM 528 O O . GLY A 1 71 ? 0.303 -4.523 -2.986 1.00 90.88 71 GLY A O 1
ATOM 529 N N . LYS A 1 72 ? 1.110 -4.258 -5.077 1.00 89.81 72 LYS A N 1
ATOM 530 C CA . LYS A 1 72 ? 2.352 -3.568 -4.707 1.00 89.81 72 LYS A CA 1
ATOM 531 C C . LYS A 1 72 ? 2.205 -2.075 -4.983 1.00 89.81 72 LYS A C 1
ATOM 533 O O . LYS A 1 72 ? 1.831 -1.684 -6.083 1.00 89.81 72 LYS A O 1
ATOM 538 N N . VAL A 1 73 ? 2.492 -1.236 -3.997 1.00 90.00 73 VAL A N 1
ATOM 539 C CA . VAL A 1 73 ? 2.549 0.218 -4.172 1.00 90.00 73 VAL A CA 1
ATOM 540 C C . VAL A 1 73 ? 3.989 0.592 -4.469 1.00 90.00 73 VAL A C 1
ATOM 542 O O . VAL A 1 73 ? 4.888 0.291 -3.677 1.00 90.00 73 VAL A O 1
ATOM 545 N N . GLN A 1 74 ? 4.196 1.248 -5.607 1.00 88.06 74 GLN A N 1
ATOM 546 C CA . GLN A 1 74 ? 5.501 1.753 -6.010 1.00 88.06 74 GLN A CA 1
ATOM 547 C C . GLN A 1 74 ? 5.491 3.290 -5.957 1.00 88.06 74 GLN A C 1
ATOM 549 O O . GLN A 1 74 ? 4.795 3.912 -6.765 1.00 88.06 74 GLN A O 1
ATOM 554 N N . PRO A 1 75 ? 6.258 3.921 -5.049 1.00 85.44 75 PRO A N 1
ATOM 555 C CA . PRO A 1 75 ? 6.253 5.377 -4.866 1.00 85.44 75 PRO A CA 1
ATOM 556 C C . PRO A 1 75 ? 6.584 6.160 -6.139 1.00 85.44 75 PRO A C 1
ATOM 558 O O . PRO A 1 75 ? 5.925 7.151 -6.442 1.00 85.44 75 PRO A O 1
ATOM 561 N N . SER A 1 76 ? 7.541 5.681 -6.935 1.00 86.31 76 SER A N 1
ATOM 562 C CA . SER A 1 76 ? 7.939 6.309 -8.201 1.00 86.31 76 SER A CA 1
ATOM 563 C C . SER A 1 76 ? 6.850 6.249 -9.266 1.00 86.31 76 SER A C 1
ATOM 565 O O . SER A 1 76 ? 6.785 7.135 -10.114 1.00 86.31 76 SER A O 1
ATOM 567 N N . ARG A 1 77 ? 5.982 5.229 -9.229 1.00 82.56 77 ARG A N 1
ATOM 568 C CA . ARG A 1 77 ? 4.823 5.123 -10.131 1.00 82.56 77 ARG A CA 1
ATOM 569 C C . ARG A 1 77 ? 3.572 5.807 -9.585 1.00 82.56 77 ARG A C 1
ATOM 571 O O . ARG A 1 77 ? 2.643 6.042 -10.349 1.00 82.56 77 ARG A O 1
ATOM 578 N N . ARG A 1 78 ? 3.556 6.132 -8.287 1.00 84.88 78 ARG A N 1
ATOM 579 C CA . ARG A 1 78 ? 2.441 6.781 -7.578 1.00 84.88 78 ARG A CA 1
ATOM 580 C C . ARG A 1 78 ? 1.106 6.033 -7.691 1.00 84.88 78 ARG A C 1
ATOM 582 O O . ARG A 1 78 ? 0.043 6.640 -7.617 1.00 84.88 78 ARG A O 1
ATOM 589 N N . CYS A 1 79 ? 1.162 4.717 -7.872 1.00 86.62 79 CYS A N 1
ATOM 590 C CA . CYS A 1 79 ? -0.009 3.867 -8.046 1.00 86.62 79 CYS A CA 1
ATOM 591 C C . CYS A 1 79 ? 0.208 2.476 -7.435 1.00 86.62 79 CYS A C 1
ATOM 593 O O . CYS A 1 79 ? 1.342 2.032 -7.209 1.00 86.62 79 CYS A O 1
ATOM 595 N N . LEU A 1 80 ? -0.903 1.791 -7.170 1.00 88.44 80 LEU A N 1
ATOM 596 C CA . LEU A 1 80 ? -0.925 0.384 -6.797 1.00 88.44 80 LEU A CA 1
ATOM 597 C C . LEU A 1 80 ? -0.944 -0.473 -8.061 1.00 88.44 80 LEU A C 1
ATOM 599 O O . LEU A 1 80 ? -1.870 -0.370 -8.859 1.00 88.44 80 LEU A O 1
ATOM 603 N N . SER A 1 81 ? 0.042 -1.348 -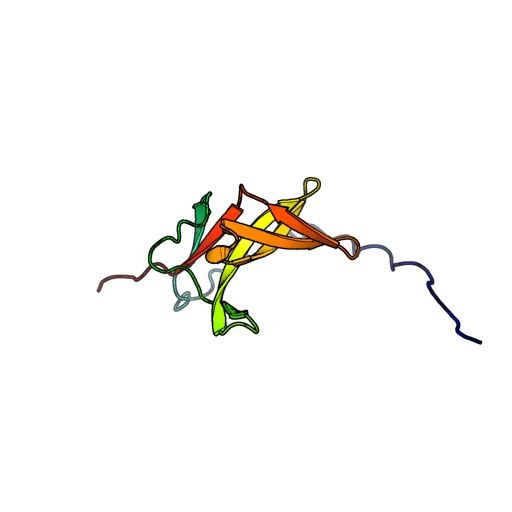8.215 1.00 88.50 81 SER A N 1
ATOM 604 C CA . SER A 1 81 ? 0.086 -2.338 -9.286 1.00 88.50 81 SER A CA 1
ATOM 605 C C . SER A 1 81 ? -0.528 -3.660 -8.824 1.00 88.50 81 SER A C 1
ATOM 607 O O . SER A 1 81 ? -0.061 -4.272 -7.856 1.00 88.50 81 SER A O 1
ATOM 609 N N . ILE A 1 82 ? -1.558 -4.106 -9.538 1.00 89.69 82 ILE A N 1
ATOM 610 C CA . ILE A 1 82 ? -2.310 -5.332 -9.280 1.00 89.69 82 ILE A CA 1
ATOM 611 C C . ILE A 1 82 ? -2.135 -6.275 -10.476 1.00 89.69 82 ILE A C 1
ATOM 613 O O . ILE A 1 82 ? -2.538 -5.918 -11.584 1.00 89.69 82 ILE A O 1
ATOM 617 N N . PRO A 1 83 ? -1.563 -7.476 -10.289 1.00 86.12 83 PRO A N 1
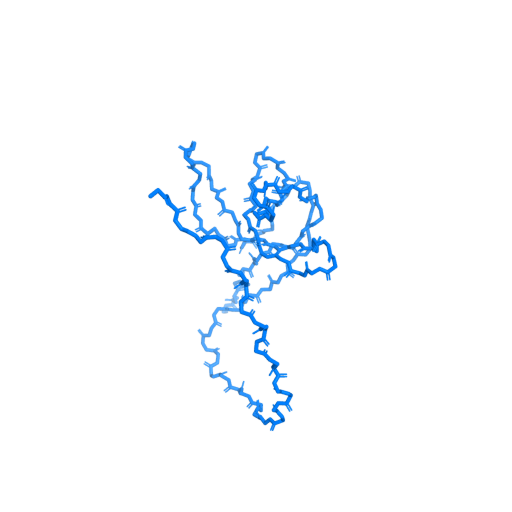ATOM 618 C CA . PRO A 1 83 ? -1.555 -8.486 -11.337 1.00 86.12 83 PRO A CA 1
ATOM 619 C C . PRO A 1 83 ? -2.956 -9.098 -11.458 1.00 86.12 83 PRO A C 1
ATOM 621 O O . PRO A 1 83 ? -3.399 -9.824 -10.567 1.00 86.12 83 PRO A O 1
ATOM 624 N N . TYR A 1 84 ? -3.659 -8.811 -12.550 1.00 84.19 84 TYR A N 1
ATOM 625 C CA . TYR A 1 84 ? -4.993 -9.346 -12.819 1.00 84.19 84 TYR A CA 1
ATOM 626 C C . TYR A 1 84 ? -5.130 -9.700 -14.302 1.00 84.19 84 TYR A C 1
ATOM 628 O O . TYR A 1 84 ? -4.653 -8.977 -15.166 1.00 84.19 84 TYR A O 1
ATOM 636 N N . GLY A 1 85 ? -5.714 -10.861 -14.612 1.00 81.62 85 GLY A N 1
ATOM 637 C CA . GLY A 1 85 ? -5.963 -11.272 -16.004 1.00 81.62 85 GLY A CA 1
ATOM 638 C C . GLY A 1 85 ? -4.719 -11.510 -16.878 1.00 81.62 85 GLY A C 1
ATOM 639 O O . GLY A 1 85 ? -4.859 -11.667 -18.084 1.00 81.62 85 GLY A O 1
ATOM 640 N N . GLY A 1 86 ? -3.515 -11.566 -16.295 1.00 85.81 86 GLY A N 1
ATOM 641 C CA . GLY A 1 86 ? -2.250 -11.641 -17.042 1.00 85.81 86 GLY A CA 1
ATOM 642 C C . GLY A 1 86 ? -1.640 -10.275 -17.373 1.00 85.81 86 GLY A C 1
ATOM 643 O O . GLY A 1 86 ? -0.546 -10.225 -17.931 1.00 85.81 86 GLY A O 1
ATOM 644 N N . GLU A 1 87 ? -2.299 -9.187 -16.976 1.00 82.19 87 GLU A N 1
ATOM 645 C CA . GLU A 1 87 ? -1.818 -7.816 -17.113 1.00 82.19 87 GLU A CA 1
ATOM 646 C C . GLU A 1 87 ? -1.580 -7.178 -15.734 1.00 82.19 87 GLU A C 1
ATOM 648 O O . GLU A 1 87 ? -2.011 -7.677 -14.690 1.00 82.19 87 GLU A O 1
ATOM 653 N N . GLU A 1 88 ? -0.829 -6.077 -15.713 1.00 85.00 88 GLU A N 1
ATOM 654 C CA . GLU A 1 88 ? -0.585 -5.289 -14.506 1.00 85.00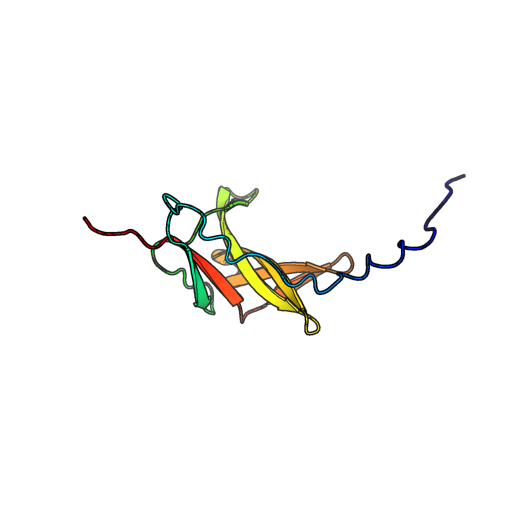 88 GLU A CA 1
ATOM 655 C C . GLU A 1 88 ? -1.462 -4.037 -14.549 1.00 85.00 88 GLU A C 1
ATOM 657 O O . GLU A 1 88 ? -1.228 -3.125 -15.341 1.00 85.00 88 GLU A O 1
ATOM 662 N N . HIS A 1 89 ? -2.473 -3.991 -13.686 1.00 86.06 89 HIS A N 1
ATOM 663 C CA . HIS A 1 89 ? -3.371 -2.851 -13.578 1.00 86.06 89 HIS A CA 1
ATOM 664 C C . HIS A 1 89 ? -2.853 -1.864 -12.539 1.00 86.06 89 HIS A C 1
ATOM 666 O O . HIS A 1 89 ? -2.510 -2.246 -11.420 1.00 86.06 89 HIS A O 1
ATOM 672 N N . CYS A 1 90 ? -2.821 -0.587 -12.909 1.00 86.69 90 CYS A N 1
ATOM 673 C CA . CYS A 1 90 ? -2.423 0.503 -12.029 1.00 86.69 90 CYS A CA 1
ATOM 674 C C . CYS A 1 90 ? -3.664 1.237 -11.517 1.00 86.69 90 CYS A C 1
ATOM 676 O O . CYS A 1 90 ? -4.417 1.800 -12.310 1.00 86.69 90 CYS A O 1
ATOM 678 N N . SER A 1 91 ? -3.847 1.267 -10.199 1.00 86.00 91 SER A N 1
ATOM 679 C CA . SER A 1 91 ? -4.929 2.002 -9.539 1.00 86.00 91 SER A CA 1
ATOM 680 C C . SER A 1 91 ? -4.375 3.205 -8.781 1.00 86.00 91 SER A C 1
ATOM 682 O O . SER A 1 91 ? -3.427 3.070 -8.002 1.00 86.00 91 SER A O 1
ATOM 684 N N . SER A 1 92 ? -4.966 4.376 -9.020 1.00 85.62 92 SER A N 1
ATOM 685 C CA . SER A 1 92 ? -4.642 5.635 -8.330 1.00 85.62 92 SER A CA 1
ATOM 686 C C . SER A 1 92 ? -5.264 5.697 -6.935 1.00 85.62 92 SER A C 1
ATOM 688 O O . SER A 1 92 ? -4.658 6.239 -6.016 1.00 85.62 92 SER A O 1
ATOM 690 N N . ASP A 1 93 ? -6.446 5.099 -6.783 1.00 87.50 93 ASP A N 1
ATOM 691 C CA . ASP A 1 93 ? -7.168 4.968 -5.522 1.00 87.50 93 ASP A CA 1
ATOM 692 C C . ASP A 1 93 ? -6.809 3.641 -4.860 1.00 87.50 93 ASP A C 1
ATOM 694 O O . ASP A 1 93 ? -7.171 2.567 -5.348 1.00 87.50 93 ASP A O 1
ATOM 698 N N . TYR A 1 94 ? -6.080 3.701 -3.750 1.00 90.00 94 TYR A N 1
ATOM 699 C CA . TYR A 1 94 ? -5.682 2.516 -3.002 1.00 90.00 94 TYR A CA 1
ATOM 700 C C . TYR A 1 94 ? -5.632 2.793 -1.500 1.00 90.00 94 TYR A C 1
ATOM 702 O O . TYR A 1 94 ? -5.641 3.921 -1.027 1.00 90.00 94 TYR A O 1
ATOM 710 N N . GLU A 1 95 ? -5.580 1.735 -0.708 1.00 91.56 95 GLU A N 1
ATOM 711 C CA . GLU A 1 95 ? -5.304 1.807 0.718 1.00 91.56 95 GLU A CA 1
ATOM 712 C C . GLU A 1 95 ? -3.927 1.206 0.977 1.00 91.56 95 GLU A C 1
ATOM 714 O O . GLU A 1 95 ? -3.605 0.135 0.462 1.00 91.56 95 GLU A O 1
ATOM 719 N N . VAL A 1 96 ? -3.113 1.874 1.788 1.00 91.38 96 VAL A N 1
ATOM 720 C CA . VAL A 1 96 ? -1.789 1.388 2.197 1.00 91.38 96 VAL A CA 1
ATOM 721 C C . VAL A 1 96 ? -1.901 0.703 3.549 1.00 91.38 96 VAL A C 1
ATOM 723 O O . VAL A 1 96 ? -2.599 1.185 4.444 1.00 91.38 96 VAL A O 1
ATOM 726 N N . LEU A 1 97 ? -1.201 -0.417 3.711 1.00 90.12 97 LEU A N 1
ATOM 727 C CA . LEU A 1 97 ? -1.083 -1.072 5.004 1.00 90.12 97 LEU A CA 1
ATOM 728 C C . LEU A 1 97 ? -0.097 -0.304 5.886 1.00 90.12 97 LEU A C 1
ATOM 730 O O . LEU A 1 97 ? 1.079 -0.168 5.545 1.00 90.12 97 LEU A O 1
ATOM 734 N N . VAL A 1 98 ? -0.574 0.160 7.036 1.00 90.81 98 VAL A N 1
ATOM 735 C CA . VAL A 1 98 ? 0.201 0.937 8.004 1.00 90.81 98 VAL A CA 1
ATOM 736 C C . VAL A 1 98 ? 0.265 0.198 9.326 1.00 90.81 98 VAL A C 1
ATOM 738 O O . VAL A 1 98 ? -0.750 -0.275 9.827 1.00 90.81 98 VAL A O 1
ATOM 741 N N . VAL A 1 99 ? 1.454 0.128 9.909 1.00 86.50 99 VAL A N 1
ATOM 742 C CA . VAL A 1 99 ? 1.662 -0.270 11.297 1.00 86.50 99 VAL A CA 1
ATOM 743 C C . VAL A 1 99 ? 1.494 0.953 12.192 1.00 86.50 99 VAL A C 1
ATOM 745 O O . VAL A 1 99 ? 2.172 1.964 12.022 1.00 86.50 99 VAL A O 1
ATOM 748 N N . GLN A 1 100 ? 0.590 0.852 13.160 1.00 75.44 100 GLN A N 1
ATOM 749 C CA . GLN A 1 100 ? 0.432 1.830 14.222 1.00 75.44 100 GLN A CA 1
ATOM 750 C C . GLN A 1 100 ? 1.488 1.548 15.293 1.00 75.44 100 GLN A C 1
ATOM 752 O O . GLN A 1 100 ? 1.498 0.489 15.923 1.00 75.44 100 GLN A O 1
ATOM 757 N N . THR A 1 101 ? 2.397 2.494 15.507 1.00 63.91 101 THR A N 1
ATOM 758 C CA . THR A 1 101 ? 3.297 2.443 16.660 1.00 63.91 101 THR A CA 1
ATOM 759 C C . THR A 1 101 ? 2.485 2.773 17.906 1.00 63.91 101 THR A C 1
ATOM 761 O O . THR A 1 101 ? 1.935 3.867 18.021 1.00 63.91 101 THR A O 1
ATOM 764 N N . VAL A 1 102 ? 2.388 1.827 18.839 1.00 57.81 102 VAL A N 1
ATOM 765 C CA . VAL A 1 102 ? 1.822 2.102 20.162 1.00 57.81 102 VAL A CA 1
ATOM 766 C C . VAL A 1 102 ? 2.912 2.802 20.967 1.00 57.81 102 VAL A C 1
ATOM 768 O O . VAL A 1 102 ? 3.926 2.184 21.285 1.00 57.81 102 VAL A O 1
ATOM 771 N N . ASN A 1 103 ? 2.743 4.096 21.245 1.00 49.81 103 ASN A N 1
ATOM 772 C CA . ASN A 1 103 ? 3.596 4.778 22.215 1.00 49.81 103 ASN A CA 1
ATOM 773 C C . ASN A 1 103 ? 3.285 4.226 23.612 1.00 49.81 103 ASN A C 1
ATOM 775 O O . ASN A 1 103 ? 2.115 4.137 23.990 1.00 49.81 103 ASN A O 1
ATOM 779 N N . PHE A 1 104 ? 4.339 3.846 24.330 1.00 54.34 104 PHE A N 1
ATOM 780 C CA . PHE A 1 104 ? 4.291 3.463 25.740 1.00 54.34 104 PHE A CA 1
ATOM 781 C C . PHE A 1 104 ? 4.264 4.695 26.644 1.00 54.34 104 PHE A C 1
ATOM 783 O O . PHE A 1 104 ? 4.893 5.711 26.265 1.00 54.34 104 PHE A O 1
#

Organism: Rhipicephalus microplus (NCBI:txid6941)

Foldseek 3Di:
DDDDPDDDDPDDPPPPDDDDPPPPVPPDQDKDWAKDFQLDDDPQFDFPDADPVRFTWGWKWDDDPNDIAIAIRGSVVRFGWGCDPNDTDTHRIIITMGGDDDDD

pLDDT: mean 74.39, std 18.46, range [35.09, 91.75]